Protein AF-A0A953X776-F1 (afdb_monomer_lite)

Structure (mmCIF, N/CA/C/O backbone):
data_AF-A0A953X776-F1
#
_entry.id   AF-A0A953X776-F1
#
loop_
_a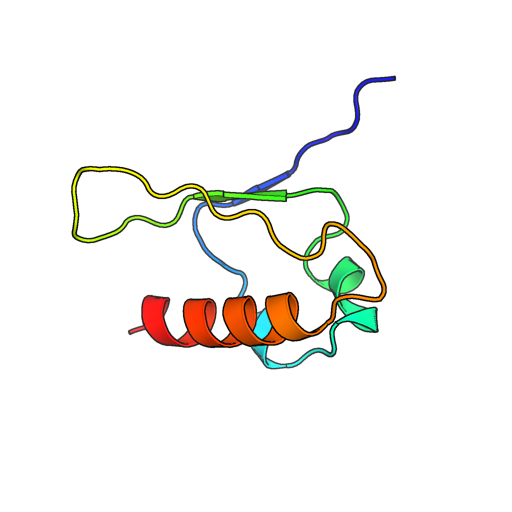tom_site.group_PDB
_atom_site.id
_atom_site.type_symbol
_atom_site.label_atom_id
_atom_site.label_alt_id
_atom_site.label_comp_id
_atom_site.label_asym_id
_atom_site.label_entity_id
_atom_site.label_seq_id
_atom_site.pdbx_PDB_ins_code
_atom_site.Cartn_x
_atom_site.Cartn_y
_atom_site.Cartn_z
_atom_site.occupancy
_atom_site.B_iso_or_equiv
_atom_site.auth_seq_id
_atom_site.auth_comp_id
_atom_site.auth_asym_id
_atom_site.auth_atom_id
_atom_site.pdbx_PDB_model_num
ATOM 1 N N . MET A 1 1 ? -7.586 21.866 -12.530 1.00 51.91 1 MET A N 1
ATOM 2 C CA . MET A 1 1 ? -7.378 20.436 -12.847 1.00 51.91 1 MET A CA 1
ATOM 3 C C . MET A 1 1 ? -7.665 19.639 -11.581 1.00 51.91 1 MET A C 1
ATOM 5 O O . MET A 1 1 ? -7.014 19.900 -10.580 1.00 51.91 1 MET A O 1
ATOM 9 N N . LYS A 1 2 ? -8.686 18.775 -11.564 1.00 57.34 2 LYS A N 1
ATOM 10 C CA . LYS A 1 2 ? -9.006 17.947 -10.389 1.00 57.34 2 LYS A CA 1
ATOM 11 C C . LYS A 1 2 ? -8.232 16.639 -10.555 1.00 57.34 2 LYS A C 1
ATOM 13 O O . LYS A 1 2 ? -8.525 15.894 -11.482 1.00 57.34 2 LYS A O 1
ATOM 18 N N . LEU A 1 3 ? -7.194 16.422 -9.750 1.00 65.25 3 LEU A N 1
ATOM 19 C CA . LEU A 1 3 ? -6.474 15.147 -9.748 1.00 65.25 3 LEU A CA 1
ATOM 20 C C . LEU A 1 3 ? -7.425 14.074 -9.197 1.00 65.25 3 LEU A C 1
ATOM 22 O O . LEU A 1 3 ? -7.949 14.270 -8.097 1.00 65.25 3 LEU A O 1
ATOM 26 N N . PRO A 1 4 ? -7.712 12.996 -9.946 1.00 81.25 4 PRO A N 1
ATOM 27 C CA . PRO A 1 4 ? -8.514 11.903 -9.419 1.00 81.25 4 PRO A CA 1
ATOM 28 C C . PRO A 1 4 ? -7.772 11.257 -8.242 1.00 81.25 4 PRO A C 1
ATOM 30 O O . PRO A 1 4 ? -6.564 11.023 -8.312 1.00 81.25 4 PRO A O 1
ATOM 33 N N . ILE A 1 5 ? -8.500 11.028 -7.147 1.00 91.69 5 ILE A N 1
ATOM 34 C CA . ILE A 1 5 ? -8.039 10.225 -6.014 1.00 91.69 5 ILE A CA 1
ATOM 35 C C . ILE A 1 5 ? -8.823 8.921 -6.070 1.00 91.69 5 ILE A C 1
ATOM 37 O O . ILE A 1 5 ? -10.043 8.934 -5.884 1.00 91.69 5 ILE A O 1
ATOM 41 N N . ASP A 1 6 ? -8.124 7.821 -6.326 1.00 94.81 6 ASP A N 1
ATOM 42 C CA . ASP A 1 6 ? -8.717 6.487 -6.322 1.00 94.81 6 ASP A CA 1
ATOM 43 C C . ASP A 1 6 ? -8.989 6.062 -4.874 1.00 94.81 6 ASP A C 1
ATOM 45 O O . ASP A 1 6 ? -8.253 6.431 -3.955 1.00 94.81 6 ASP A O 1
ATOM 49 N N . ARG A 1 7 ? -10.073 5.318 -4.640 1.00 95.19 7 ARG A N 1
ATOM 50 C CA . ARG A 1 7 ? -10.480 4.888 -3.296 1.00 95.19 7 ARG A CA 1
ATOM 51 C C . ARG A 1 7 ? -10.505 3.372 -3.214 1.00 95.19 7 ARG A C 1
ATOM 53 O O . ARG A 1 7 ? -11.044 2.723 -4.105 1.00 95.19 7 ARG A O 1
ATOM 60 N N . TYR A 1 8 ? -9.945 2.842 -2.135 1.00 94.88 8 TYR A N 1
ATOM 61 C CA . TYR A 1 8 ? -9.871 1.412 -1.867 1.00 94.88 8 TYR A CA 1
ATOM 62 C C . TYR A 1 8 ? -10.268 1.146 -0.420 1.00 94.88 8 TYR A C 1
ATOM 64 O O . TYR A 1 8 ? -9.916 1.930 0.458 1.00 94.88 8 TYR A O 1
ATOM 72 N N . ASP A 1 9 ? -10.916 0.013 -0.174 1.00 93.56 9 ASP A N 1
ATOM 73 C CA . ASP A 1 9 ? -11.303 -0.424 1.178 1.00 93.56 9 ASP A CA 1
ATOM 74 C C . ASP A 1 9 ? -10.334 -1.473 1.755 1.00 93.56 9 ASP A C 1
ATOM 76 O O . ASP A 1 9 ? -10.568 -2.060 2.807 1.00 93.56 9 ASP A O 1
ATOM 80 N N . ARG A 1 10 ? -9.242 -1.746 1.029 1.00 92.44 10 ARG A N 1
ATOM 81 C CA . ARG A 1 10 ? -8.130 -2.606 1.444 1.00 92.44 10 ARG A CA 1
ATOM 82 C C . ARG A 1 10 ? -6.879 -2.302 0.629 1.00 92.44 10 ARG A C 1
ATOM 84 O O . ARG A 1 10 ? -6.969 -1.784 -0.487 1.00 92.44 10 ARG A O 1
ATOM 91 N N . LEU A 1 11 ? -5.712 -2.674 1.151 1.00 93.81 11 LEU A N 1
ATOM 92 C CA . LEU A 1 11 ? -4.482 -2.672 0.357 1.00 93.81 11 LEU A CA 1
ATOM 93 C C . LEU A 1 11 ? -4.532 -3.808 -0.683 1.00 93.81 11 LEU A C 1
ATOM 95 O O . LEU A 1 11 ? -4.903 -4.928 -0.329 1.00 93.81 11 LEU A O 1
ATOM 99 N N . PRO A 1 12 ? -4.181 -3.560 -1.959 1.00 94.19 12 PRO A N 1
ATOM 100 C CA . PRO A 1 12 ? -4.114 -4.618 -2.960 1.00 94.19 12 PRO A CA 1
ATOM 101 C C . PRO A 1 12 ? -2.993 -5.619 -2.654 1.00 94.19 12 PRO A C 1
ATOM 103 O O . PRO A 1 12 ? -1.845 -5.223 -2.463 1.00 94.19 12 PRO A O 1
ATOM 106 N N . GLU A 1 13 ? -3.298 -6.915 -2.720 1.00 93.56 13 GLU A N 1
ATOM 107 C CA . GLU A 1 13 ? -2.345 -8.014 -2.468 1.00 93.56 13 GLU A CA 1
ATOM 108 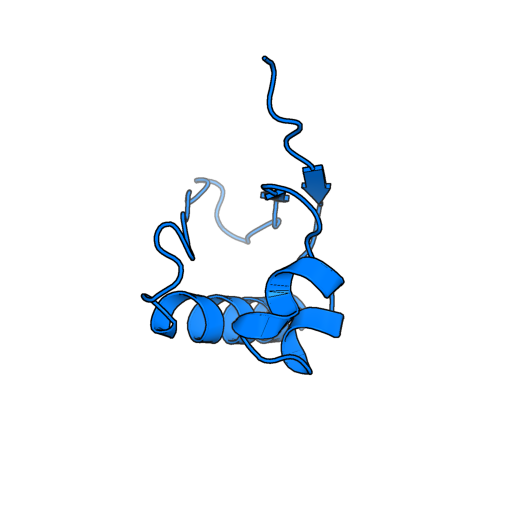C C . GLU A 1 13 ? -1.109 -7.955 -3.387 1.00 93.56 13 GLU A C 1
ATOM 110 O O . GLU A 1 13 ? 0.005 -8.300 -2.991 1.00 93.56 13 GLU A O 1
ATOM 115 N N . ALA A 1 14 ? -1.282 -7.437 -4.610 1.00 93.62 14 ALA A N 1
ATOM 116 C CA . ALA A 1 14 ? -0.202 -7.236 -5.576 1.00 93.62 14 ALA A CA 1
ATOM 117 C C . ALA A 1 14 ? 0.940 -6.346 -5.043 1.00 93.62 14 ALA A C 1
ATOM 119 O O . ALA A 1 14 ? 2.068 -6.448 -5.525 1.00 93.62 14 ALA A O 1
ATOM 120 N N . LEU A 1 15 ? 0.684 -5.516 -4.022 1.00 93.50 15 LEU A N 1
ATOM 121 C CA . LEU A 1 15 ? 1.686 -4.650 -3.401 1.00 93.50 15 LEU A CA 1
ATOM 122 C C . LEU A 1 15 ? 2.873 -5.439 -2.825 1.00 93.50 15 LEU A C 1
ATOM 124 O O . LEU A 1 15 ? 4.006 -4.955 -2.864 1.00 93.50 15 LEU A O 1
ATOM 128 N N . ALA A 1 16 ? 2.638 -6.652 -2.316 1.00 91.50 16 ALA A N 1
ATOM 129 C CA . ALA A 1 16 ? 3.672 -7.480 -1.697 1.00 91.50 16 ALA A CA 1
ATOM 130 C C . ALA A 1 16 ? 4.727 -7.999 -2.695 1.00 91.50 16 ALA A C 1
ATOM 132 O O . ALA A 1 16 ? 5.840 -8.317 -2.280 1.00 91.50 16 ALA A O 1
ATOM 133 N N . GLY A 1 17 ? 4.384 -8.088 -3.986 1.00 90.44 17 GLY A N 1
ATOM 134 C CA . GLY A 1 17 ? 5.229 -8.688 -5.026 1.00 90.44 17 GLY A CA 1
ATOM 135 C C . GLY A 1 17 ? 5.996 -7.696 -5.900 1.00 90.44 17 GLY A C 1
ATOM 136 O O . GLY A 1 17 ? 6.734 -8.129 -6.780 1.00 90.44 17 GLY A O 1
ATOM 137 N N . ILE A 1 18 ? 5.824 -6.390 -5.686 1.00 95.50 18 ILE A N 1
ATOM 138 C CA . ILE A 1 18 ? 6.404 -5.348 -6.541 1.00 95.50 18 ILE A CA 1
ATOM 139 C C . ILE A 1 18 ? 7.473 -4.524 -5.815 1.00 95.50 18 ILE A C 1
ATOM 141 O O . ILE A 1 18 ? 7.517 -4.465 -4.584 1.00 95.50 18 ILE A O 1
ATOM 145 N N . SER A 1 19 ? 8.328 -3.844 -6.576 1.00 94.06 19 SER A N 1
ATOM 146 C CA . SER A 1 19 ? 9.189 -2.780 -6.057 1.00 94.06 19 SER A CA 1
ATOM 147 C C . SER A 1 19 ? 8.456 -1.434 -6.018 1.00 94.06 19 SER A C 1
ATOM 149 O O . SER A 1 19 ? 7.482 -1.206 -6.734 1.00 94.06 19 SER A O 1
ATOM 151 N N . ALA A 1 20 ? 8.971 -0.473 -5.246 1.00 92.50 20 ALA A N 1
ATOM 152 C CA . ALA A 1 20 ? 8.394 0.873 -5.185 1.00 92.50 20 ALA A CA 1
ATOM 153 C C . ALA A 1 20 ? 8.350 1.585 -6.553 1.00 92.50 20 ALA A C 1
ATOM 155 O O . ALA A 1 20 ? 7.489 2.431 -6.785 1.00 92.50 20 ALA A O 1
ATOM 156 N N . ARG A 1 21 ? 9.251 1.231 -7.484 1.00 92.06 21 ARG A N 1
ATOM 157 C CA . ARG A 1 21 ? 9.258 1.787 -8.851 1.00 92.06 21 ARG A CA 1
ATOM 158 C C . ARG A 1 21 ? 8.078 1.300 -9.691 1.0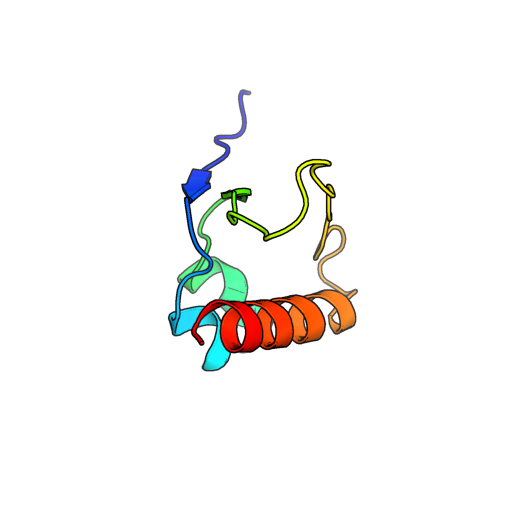0 92.06 21 ARG A C 1
ATOM 160 O O . ARG A 1 21 ? 7.693 1.965 -10.646 1.00 92.06 21 ARG A O 1
ATOM 167 N N . GLU A 1 22 ? 7.487 0.177 -9.311 1.00 94.12 22 GLU A N 1
ATOM 168 C CA . GLU A 1 22 ? 6.352 -0.445 -9.985 1.00 94.12 22 GLU A CA 1
ATOM 169 C C . GLU A 1 22 ? 5.020 -0.072 -9.321 1.00 94.12 22 GLU A C 1
ATOM 171 O O . GLU A 1 22 ? 3.977 -0.565 -9.741 1.00 94.12 22 GLU A O 1
ATOM 176 N N . ILE A 1 23 ? 5.011 0.835 -8.331 1.00 93.44 23 ILE A N 1
ATOM 177 C CA . ILE A 1 23 ? 3.807 1.221 -7.570 1.00 93.44 23 ILE A CA 1
ATOM 178 C C . ILE A 1 23 ? 2.637 1.644 -8.465 1.00 93.44 23 ILE A C 1
ATOM 180 O O . ILE A 1 23 ? 1.483 1.387 -8.137 1.00 93.44 23 ILE A O 1
ATOM 184 N N . ARG A 1 24 ? 2.919 2.246 -9.626 1.00 93.12 24 ARG A N 1
ATOM 185 C CA . ARG A 1 24 ? 1.902 2.675 -10.598 1.00 93.12 24 ARG A CA 1
ATOM 186 C C . ARG A 1 24 ? 1.172 1.513 -11.281 1.00 93.12 24 ARG A C 1
ATOM 188 O O . ARG A 1 24 ? 0.086 1.733 -11.800 1.00 93.12 24 ARG A O 1
ATOM 195 N N . SER A 1 25 ? 1.721 0.296 -11.247 1.00 95.06 25 SER A N 1
ATOM 196 C CA . SER A 1 25 ? 1.019 -0.917 -11.699 1.00 95.06 25 SER A CA 1
ATOM 197 C C . SER A 1 25 ? -0.087 -1.359 -10.733 1.00 95.06 25 SER A C 1
ATOM 199 O O . SER A 1 25 ? -1.043 -2.000 -11.156 1.00 95.06 25 SER A O 1
ATOM 201 N N . VAL A 1 26 ? 0.022 -0.984 -9.452 1.00 95.19 26 VAL A N 1
ATOM 202 C CA . VAL A 1 26 ? -0.940 -1.325 -8.390 1.00 95.19 26 VAL A CA 1
ATOM 203 C C . VAL A 1 26 ? -1.871 -0.150 -8.083 1.00 95.19 26 VAL A C 1
ATOM 205 O O . VAL A 1 26 ? -3.080 -0.329 -7.966 1.00 95.19 26 VAL A O 1
ATOM 208 N N . PHE A 1 27 ? -1.316 1.059 -8.001 1.00 94.12 27 PHE A N 1
ATOM 209 C CA . PHE A 1 27 ? -2.034 2.313 -7.789 1.00 94.12 27 PHE A CA 1
ATOM 210 C C . PHE A 1 27 ? -1.741 3.268 -8.949 1.00 94.12 27 PHE A C 1
ATOM 212 O O . PHE A 1 27 ? -0.756 4.014 -8.872 1.00 94.12 27 PHE A O 1
ATOM 219 N N . PRO A 1 28 ? -2.551 3.266 -10.024 1.00 92.94 28 PRO A N 1
ATOM 220 C CA . PRO A 1 28 ? -2.323 4.123 -11.188 1.00 92.94 28 PRO A CA 1
ATOM 221 C C . PRO A 1 28 ? -2.336 5.619 -10.842 1.00 92.94 28 PRO A C 1
ATOM 223 O O . PRO A 1 28 ? -1.506 6.374 -11.354 1.00 92.94 28 PRO A O 1
ATOM 226 N N . ASN A 1 29 ? -3.207 6.035 -9.914 1.00 92.62 29 ASN A N 1
ATOM 227 C CA . ASN A 1 29 ? -3.322 7.417 -9.445 1.00 92.62 29 ASN A CA 1
ATOM 228 C C . ASN A 1 29 ? -2.978 7.559 -7.954 1.00 92.62 29 ASN A C 1
ATOM 230 O O . ASN A 1 29 ? -2.674 6.593 -7.244 1.00 92.62 29 ASN A O 1
ATOM 234 N N . SER A 1 30 ? -3.005 8.796 -7.453 1.00 92.56 30 SER A N 1
ATOM 235 C CA . SER A 1 30 ? -3.027 9.040 -6.007 1.00 92.56 30 SER A CA 1
ATOM 236 C C . SER A 1 30 ? -4.215 8.309 -5.393 1.00 92.56 30 SER A C 1
ATOM 238 O O . SER A 1 30 ? -5.312 8.352 -5.939 1.00 92.56 30 SER A O 1
ATOM 240 N N . SER A 1 31 ? -3.986 7.617 -4.284 1.00 93.94 31 SER A N 1
ATOM 241 C CA . SER A 1 31 ? -4.959 6.678 -3.732 1.00 93.94 31 SER A CA 1
ATOM 242 C C . SER A 1 31 ? -5.211 6.965 -2.259 1.00 93.94 31 SER A C 1
ATOM 244 O O . SER A 1 31 ? -4.277 7.247 -1.509 1.00 93.94 31 SER A O 1
ATOM 246 N N . LEU A 1 32 ? -6.473 6.881 -1.851 1.00 94.75 32 LEU A N 1
ATOM 247 C CA . LEU A 1 32 ? -6.900 6.864 -0.461 1.00 94.75 32 LEU A CA 1
ATOM 248 C C . LEU A 1 32 ? -7.375 5.450 -0.134 1.00 94.75 32 LEU A C 1
ATOM 250 O O . LEU A 1 32 ? -8.380 4.987 -0.673 1.00 94.75 32 LEU A O 1
ATOM 254 N N . VAL A 1 33 ? -6.650 4.778 0.752 1.00 93.44 33 VAL A N 1
ATOM 255 C CA . VAL A 1 33 ? -6.995 3.433 1.212 1.00 93.44 33 VAL A CA 1
ATOM 256 C C . VAL A 1 33 ? -7.593 3.549 2.606 1.00 93.44 33 VAL A C 1
ATOM 258 O O . VAL A 1 33 ? -6.932 4.035 3.524 1.00 93.44 33 VAL A O 1
ATOM 261 N N . TYR A 1 34 ? -8.847 3.140 2.755 1.00 91.81 34 TYR A N 1
ATOM 262 C CA . TYR A 1 34 ? -9.472 2.944 4.052 1.00 91.81 34 TYR A CA 1
ATOM 263 C C . TYR A 1 34 ? -9.230 1.500 4.481 1.00 91.81 34 TYR A C 1
ATOM 265 O O . TYR A 1 34 ? -9.447 0.581 3.701 1.00 91.81 34 TYR A O 1
ATOM 273 N N . ILE A 1 35 ? -8.736 1.312 5.698 1.00 89.19 35 ILE A N 1
ATOM 274 C CA . ILE A 1 35 ? -8.537 -0.006 6.295 1.00 89.19 35 ILE A CA 1
ATOM 275 C C . ILE A 1 35 ? -9.271 0.038 7.624 1.00 89.19 35 ILE A C 1
ATOM 277 O O . ILE A 1 35 ? -8.997 0.914 8.449 1.00 89.19 35 ILE A O 1
ATOM 281 N N . GLU A 1 36 ? -10.217 -0.875 7.811 1.00 87.12 36 GLU A N 1
ATOM 282 C CA . GLU A 1 36 ? -10.899 -1.017 9.089 1.00 87.12 36 GLU A CA 1
ATOM 283 C C . GLU A 1 36 ? -9.899 -1.533 10.130 1.00 87.12 36 GLU A C 1
ATOM 285 O O . GLU A 1 36 ? -9.245 -2.556 9.938 1.00 87.12 36 GLU A O 1
ATOM 290 N N . GLY A 1 37 ? -9.722 -0.769 11.205 1.00 83.75 37 GLY A N 1
ATOM 291 C CA . GLY A 1 37 ? -8.843 -1.122 12.313 1.00 83.75 37 GLY A CA 1
ATOM 292 C C . GLY A 1 37 ? -9.647 -1.438 13.568 1.00 83.75 37 GLY A C 1
ATOM 293 O O . GLY A 1 37 ? -10.770 -0.977 13.732 1.00 83.75 37 GLY A O 1
ATOM 294 N N . GLU A 1 38 ? -9.038 -2.165 14.503 1.00 84.06 38 GLU A N 1
ATOM 295 C CA . GLU A 1 38 ? -9.677 -2.536 15.777 1.00 84.06 38 GLU A CA 1
ATOM 296 C C . GLU A 1 38 ? -10.000 -1.331 16.677 1.00 84.06 38 GLU A C 1
ATOM 298 O O . GLU A 1 38 ? -10.866 -1.399 17.549 1.00 84.06 38 GLU A O 1
ATOM 303 N N . ARG A 1 39 ? -9.264 -0.222 16.511 1.00 84.31 39 ARG A N 1
ATOM 304 C CA . ARG A 1 39 ? -9.415 0.980 17.336 1.00 84.31 39 ARG A CA 1
ATOM 305 C C . ARG A 1 39 ? -10.357 1.986 16.677 1.00 84.31 39 ARG A C 1
ATOM 307 O O . ARG A 1 39 ? -10.206 2.266 15.491 1.00 84.31 39 ARG A O 1
ATOM 314 N N . PRO A 1 40 ? -11.249 2.624 17.457 1.00 76.06 40 PRO A N 1
ATOM 315 C CA . PRO A 1 40 ? -12.251 3.536 16.917 1.00 76.06 40 PRO A CA 1
ATOM 316 C C . PRO A 1 40 ? -11.669 4.867 16.420 1.00 76.06 40 PRO A C 1
ATOM 318 O O . PRO A 1 40 ? -12.301 5.534 15.604 1.00 76.06 40 PRO A O 1
ATOM 321 N N . GLN A 1 41 ? -10.493 5.295 16.902 1.00 85.38 41 GLN A N 1
ATOM 322 C CA . GLN A 1 41 ? -9.854 6.515 16.404 1.00 85.38 41 GLN A CA 1
ATOM 323 C C . GLN A 1 41 ? -9.098 6.234 15.095 1.00 85.38 41 GLN A C 1
ATOM 325 O O . GLN A 1 41 ? -8.128 5.470 15.117 1.00 85.38 41 GLN A O 1
ATOM 330 N N . PRO A 1 42 ? -9.472 6.872 13.968 1.00 80.25 42 PRO A N 1
ATOM 331 C CA . PRO A 1 42 ? -8.785 6.661 12.704 1.00 80.25 42 PRO A CA 1
ATOM 332 C C . PRO A 1 42 ? -7.380 7.266 12.751 1.00 80.25 42 PRO A C 1
ATOM 334 O O . PRO A 1 42 ? -7.195 8.424 13.128 1.00 80.25 42 PRO A O 1
ATOM 337 N N . MET A 1 43 ? -6.387 6.491 12.321 1.00 87.31 43 MET A N 1
ATOM 338 C CA . MET A 1 43 ? -5.0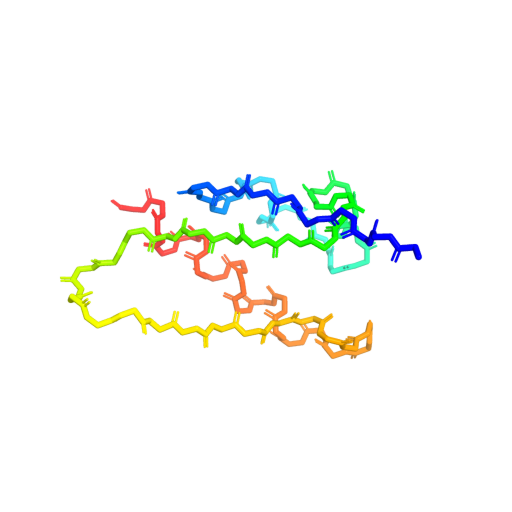48 7.007 12.049 1.00 87.31 43 MET A CA 1
ATOM 339 C C . MET A 1 43 ? -4.934 7.367 10.571 1.00 87.31 43 MET A C 1
ATOM 341 O O . MET A 1 43 ? -5.304 6.576 9.706 1.00 87.31 43 MET A O 1
ATOM 345 N N . PHE A 1 44 ? -4.396 8.550 10.279 1.00 90.56 44 PHE A N 1
ATOM 346 C CA . PHE A 1 44 ? -4.102 8.965 8.912 1.00 90.56 44 PHE A CA 1
ATOM 347 C C . PHE A 1 44 ? -2.606 8.827 8.641 1.00 90.56 44 PHE A C 1
ATOM 349 O O . PHE A 1 44 ? -1.787 9.437 9.328 1.00 90.56 44 PHE A O 1
ATOM 356 N N . VAL A 1 45 ? -2.256 8.023 7.638 1.00 90.06 45 VAL A N 1
ATOM 357 C CA . VAL A 1 45 ? -0.868 7.759 7.253 1.00 90.06 45 VAL A CA 1
ATOM 358 C C . VAL A 1 45 ? -0.678 8.162 5.796 1.00 90.06 45 VAL A C 1
ATOM 360 O O . VAL A 1 45 ? -1.300 7.595 4.901 1.00 90.06 45 VAL A O 1
ATOM 363 N N . SER A 1 46 ? 0.218 9.118 5.560 1.00 92.50 46 SER A N 1
ATOM 364 C CA . SER A 1 46 ? 0.672 9.490 4.218 1.00 92.50 46 SER A CA 1
ATOM 365 C C . SER A 1 46 ? 2.025 8.847 3.938 1.00 92.50 46 SER A C 1
ATOM 367 O O . SER A 1 46 ? 2.934 8.925 4.761 1.00 92.50 46 SER A O 1
ATOM 369 N N . THR A 1 47 ? 2.176 8.230 2.770 1.00 91.81 47 THR A N 1
ATOM 370 C CA . THR A 1 47 ? 3.408 7.541 2.353 1.00 91.81 47 THR A CA 1
ATOM 371 C C . THR A 1 47 ? 3.743 7.887 0.907 1.00 91.81 47 THR A C 1
ATOM 373 O O . THR A 1 47 ? 2.886 8.387 0.178 1.00 91.81 47 THR A O 1
ATOM 376 N N . LEU A 1 48 ? 4.995 7.647 0.499 1.00 91.31 48 LEU A N 1
ATOM 377 C CA . LEU A 1 48 ? 5.489 7.896 -0.863 1.00 91.31 48 LEU A CA 1
ATOM 378 C C . LEU A 1 48 ? 5.201 9.311 -1.391 1.00 91.31 48 LEU A C 1
ATOM 380 O O . LEU A 1 48 ? 4.951 9.503 -2.579 1.00 91.31 48 LEU A O 1
ATOM 384 N N . LEU A 1 49 ? 5.263 10.310 -0.504 1.00 89.50 49 LEU A N 1
ATOM 385 C CA . LEU A 1 49 ? 5.079 11.721 -0.860 1.00 89.50 49 LEU A CA 1
ATOM 386 C C . LEU A 1 49 ? 6.187 12.225 -1.795 1.00 89.50 49 LEU A C 1
ATOM 388 O O . LEU A 1 49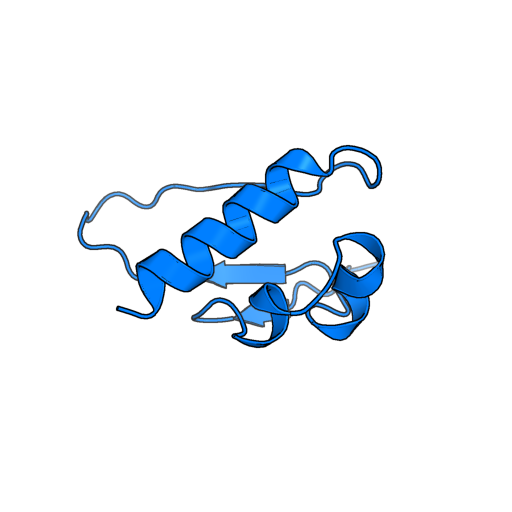 ? 5.932 13.045 -2.675 1.00 89.50 49 LEU A O 1
ATOM 392 N N . HIS A 1 50 ? 7.397 11.683 -1.644 1.00 86.19 50 HIS A N 1
ATOM 393 C CA . HIS A 1 50 ? 8.506 11.876 -2.567 1.00 86.19 50 HIS A CA 1
ATOM 394 C C . HIS A 1 50 ? 8.937 10.538 -3.172 1.00 86.19 50 HIS A C 1
ATOM 396 O O . HIS A 1 50 ? 9.068 9.529 -2.478 1.00 86.19 50 HIS A O 1
ATOM 402 N N . GLY A 1 51 ? 9.203 10.528 -4.481 1.00 79.88 51 GLY A N 1
ATOM 403 C CA . GLY A 1 51 ? 9.534 9.305 -5.226 1.00 79.88 51 GLY A CA 1
ATOM 404 C C . GLY A 1 51 ? 10.881 8.664 -4.867 1.00 79.88 51 GLY A C 1
ATOM 405 O O . GLY A 1 51 ? 11.171 7.560 -5.319 1.00 79.88 51 GLY A O 1
ATOM 406 N N . ASN A 1 52 ? 11.710 9.337 -4.068 1.00 86.00 52 ASN A N 1
ATOM 407 C CA . ASN A 1 52 ? 12.998 8.843 -3.579 1.00 86.00 52 ASN A CA 1
ATOM 408 C C . ASN A 1 52 ? 12.950 8.341 -2.120 1.00 86.00 52 ASN A C 1
ATOM 410 O O . ASN A 1 52 ? 13.949 7.812 -1.637 1.00 86.00 52 ASN A O 1
ATOM 414 N N . GLU A 1 53 ? 11.812 8.443 -1.427 1.00 87.19 53 GLU A N 1
ATOM 415 C CA . GLU A 1 53 ? 11.652 8.025 -0.026 1.00 87.19 53 GLU A CA 1
ATOM 416 C C . GLU A 1 53 ? 11.019 6.628 0.090 1.00 87.19 53 GLU A C 1
ATOM 418 O O . GLU A 1 53 ? 9.865 6.440 0.493 1.00 87.19 53 GLU A O 1
ATOM 423 N N . LEU A 1 54 ? 11.802 5.610 -0.276 1.00 91.56 54 LEU A N 1
ATOM 424 C CA . LEU A 1 54 ? 11.295 4.247 -0.476 1.00 91.56 54 LEU A CA 1
ATOM 425 C C . LEU A 1 54 ? 10.998 3.479 0.821 1.00 91.56 54 LEU A C 1
ATOM 427 O O . LEU A 1 54 ? 10.267 2.496 0.784 1.00 91.56 54 LEU A O 1
ATOM 431 N N . THR A 1 55 ? 11.505 3.913 1.976 1.00 92.75 55 THR A N 1
ATOM 432 C CA . THR A 1 55 ? 11.261 3.229 3.262 1.00 92.75 55 THR A CA 1
ATOM 433 C C . THR A 1 55 ? 9.768 3.119 3.579 1.00 92.75 55 THR A C 1
ATOM 435 O O . THR A 1 55 ? 9.308 2.094 4.081 1.00 92.75 55 THR A O 1
ATOM 438 N N . SER A 1 56 ? 8.992 4.151 3.232 1.00 92.06 56 SER A N 1
ATOM 439 C CA . SER A 1 56 ? 7.542 4.171 3.447 1.00 92.06 56 SER A CA 1
ATOM 440 C C . SER A 1 56 ? 6.797 3.106 2.626 1.00 92.06 56 SER A C 1
ATOM 442 O O . SER A 1 56 ? 5.778 2.591 3.080 1.00 92.06 56 SER A O 1
ATOM 444 N N . PHE A 1 57 ? 7.339 2.688 1.477 1.00 93.94 57 PHE A N 1
ATOM 445 C CA . PHE A 1 57 ? 6.789 1.585 0.684 1.00 93.94 57 PHE A CA 1
ATOM 446 C C . PHE A 1 57 ? 6.914 0.241 1.412 1.00 93.94 57 PHE A C 1
ATOM 448 O O . PHE A 1 57 ? 5.950 -0.520 1.466 1.00 93.94 57 PHE A O 1
ATOM 455 N N . SER A 1 58 ? 8.058 -0.032 2.046 1.00 93.12 58 SER A N 1
ATOM 456 C CA . SER A 1 58 ? 8.247 -1.257 2.836 1.00 93.12 58 SER A CA 1
ATOM 457 C C . SER A 1 58 ? 7.270 -1.340 4.014 1.00 93.12 58 SER A C 1
ATOM 459 O O . SER A 1 58 ? 6.796 -2.427 4.351 1.00 93.12 58 SER A O 1
ATOM 461 N N . VAL A 1 59 ? 6.929 -0.193 4.616 1.00 92.25 59 VAL A N 1
ATOM 462 C CA . VAL A 1 59 ? 5.897 -0.105 5.662 1.00 92.25 59 VAL A CA 1
ATOM 463 C C . VAL A 1 59 ? 4.521 -0.460 5.101 1.00 92.25 59 VAL A C 1
ATOM 465 O O . VAL A 1 59 ? 3.814 -1.242 5.728 1.00 92.25 59 VAL A O 1
ATOM 468 N N . LEU A 1 60 ? 4.156 0.031 3.910 1.00 92.50 60 LEU 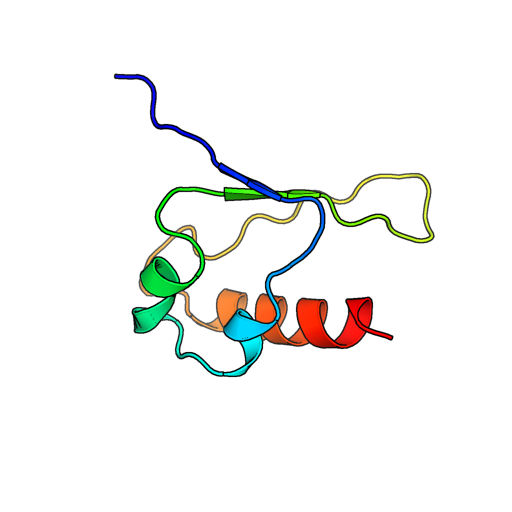A N 1
ATOM 469 C CA . LEU A 1 60 ? 2.891 -0.351 3.269 1.00 92.50 60 LEU A CA 1
ATOM 470 C C . LEU A 1 60 ? 2.816 -1.856 2.986 1.00 92.50 60 LEU A C 1
ATOM 472 O O . LEU A 1 60 ? 1.789 -2.474 3.244 1.00 92.50 60 LEU A O 1
ATOM 476 N N . GLN A 1 61 ? 3.903 -2.459 2.497 1.00 93.88 61 GLN A N 1
ATOM 477 C CA . GLN A 1 61 ? 3.960 -3.908 2.276 1.00 93.88 61 GLN A CA 1
ATOM 478 C C . GLN A 1 61 ? 3.830 -4.696 3.584 1.00 93.88 61 GLN A C 1
ATOM 480 O O . GLN A 1 61 ? 3.249 -5.777 3.606 1.00 93.88 61 GLN A O 1
ATOM 485 N N . HIS A 1 62 ? 4.392 -4.184 4.680 1.00 92.38 62 HIS A N 1
ATOM 486 C CA . HIS A 1 62 ? 4.208 -4.789 5.995 1.00 92.38 62 HIS A CA 1
ATOM 487 C C . HIS A 1 62 ? 2.759 -4.653 6.477 1.00 92.38 62 HIS A C 1
ATOM 489 O O . HIS A 1 62 ? 2.200 -5.631 6.958 1.00 92.38 62 HIS A O 1
ATOM 495 N N . LEU A 1 63 ? 2.146 -3.480 6.297 1.00 90.56 63 LEU A N 1
ATOM 496 C CA . LEU A 1 63 ? 0.755 -3.228 6.669 1.00 90.56 63 LEU A CA 1
ATOM 497 C C . LEU A 1 63 ? -0.216 -4.128 5.896 1.00 90.56 63 LEU A C 1
ATOM 499 O O . LEU A 1 63 ? -1.094 -4.716 6.512 1.00 90.56 63 LEU A O 1
ATOM 503 N N . GLU A 1 64 ? -0.025 -4.294 4.583 1.00 92.00 64 GLU A N 1
ATOM 504 C CA . GLU A 1 64 ? -0.823 -5.224 3.768 1.00 92.00 64 GLU A CA 1
ATOM 505 C C . GLU A 1 64 ? -0.788 -6.638 4.356 1.00 92.00 64 GLU A C 1
ATOM 507 O O . GLU A 1 64 ? -1.840 -7.222 4.600 1.00 92.00 64 GLU A O 1
ATOM 512 N N . ARG A 1 65 ? 0.406 -7.146 4.689 1.00 91.12 65 ARG A N 1
ATOM 513 C CA . ARG A 1 65 ? 0.556 -8.478 5.290 1.00 91.12 65 ARG A CA 1
ATOM 514 C C . ARG A 1 65 ? -0.123 -8.594 6.651 1.00 91.12 65 ARG A C 1
ATOM 516 O O . ARG A 1 65 ? -0.704 -9.637 6.932 1.00 91.12 65 ARG A O 1
ATOM 523 N N . SER A 1 66 ? -0.040 -7.556 7.481 1.00 88.50 66 SER A N 1
ATOM 524 C CA . SER A 1 66 ? -0.639 -7.544 8.820 1.00 88.50 66 SER A CA 1
ATOM 525 C C . SER A 1 66 ? -2.163 -7.429 8.789 1.00 88.50 66 SER A C 1
ATOM 527 O O . SER A 1 66 ? -2.815 -7.973 9.669 1.00 88.50 66 SER A O 1
ATOM 529 N N . CYS A 1 67 ? -2.732 -6.755 7.786 1.00 83.69 67 CYS A N 1
ATOM 530 C CA . CYS A 1 67 ? -4.181 -6.606 7.616 1.00 83.69 67 CYS A CA 1
ATOM 531 C C . CYS A 1 67 ? -4.830 -7.742 6.809 1.00 83.69 67 CYS A C 1
ATOM 533 O O . CYS A 1 67 ? -6.049 -7.765 6.665 1.00 83.69 67 CYS A O 1
ATOM 535 N N . ARG A 1 68 ? -4.032 -8.649 6.231 1.00 75.69 68 ARG A N 1
ATOM 536 C CA . ARG A 1 68 ? -4.524 -9.842 5.523 1.00 75.69 68 ARG A CA 1
ATOM 537 C C . ARG A 1 68 ? -4.882 -10.995 6.474 1.00 75.69 68 ARG A C 1
ATOM 539 O O . ARG A 1 68 ? -5.564 -11.923 6.045 1.00 75.69 68 ARG A O 1
ATOM 546 N N . ALA A 1 69 ? -4.352 -10.975 7.697 1.00 53.12 69 ALA A N 1
ATOM 547 C CA . ALA A 1 69 ? -4.629 -11.955 8.749 1.00 53.12 69 ALA A CA 1
ATOM 548 C C . ALA A 1 69 ? -5.939 -11.625 9.472 1.00 53.12 69 ALA A C 1
ATOM 550 O O . ALA A 1 69 ? -6.628 -12.594 9.859 1.00 53.12 69 ALA A O 1
#

Sequence (69 aa):
MKLPIDRYDRLPEALAGISAREIRSVFPNSSLVYIEGERPQPMFVSTLLHGNELTSFSVLQHLERSCRA

Foldseek 3Di:
DDFDEAEEQAQDPCLLVDALVCVCVRVVGHYDYHYDDPDPDDDDDDACPDSPRRVRSVVSSVVNVVSVD

Secondary structure (DSSP, 8-state):
----EEEESS--GGGGGS-GGGHHHH-SSEEEE----SSSSPPP----SSTT-THHHHHHHHHHHHH--

Radius of gyration: 12.31 Å; chains: 1; bounding box: 25×32×30 Å

pLDDT: mean 88.58, std 9.13, range [51.91, 95.5]